Protein AF-A0A3D3HHY7-F1 (afdb_monomer)

Mean predicted aligned error: 4.87 Å

Foldseek 3Di:
DCVVVVVVVVVCCCQQAPFQDVVLVRDGNVVSVVVVVVVVVVVVVVD

Radius of gyration: 15.56 Å; Cα contacts (8 Å, |Δi|>4): 24; chains: 1; bounding box: 36×15×42 Å

Structure (mmCIF, N/CA/C/O backbone):
data_AF-A0A3D3HHY7-F1
#
_entry.id   AF-A0A3D3HHY7-F1
#
loop_
_atom_site.group_PDB
_atom_site.id
_atom_site.type_symbol
_atom_site.label_atom_id
_atom_site.label_alt_id
_atom_site.label_comp_id
_atom_site.label_asym_id
_atom_site.label_entity_id
_atom_site.label_seq_id
_atom_site.pdbx_PDB_ins_code
_atom_site.Cartn_x
_atom_site.Cartn_y
_atom_site.Cartn_z
_atom_site.occupancy
_atom_site.B_iso_or_equiv
_atom_site.auth_seq_id
_atom_site.auth_comp_id
_atom_site.auth_asym_id
_atom_site.auth_atom_id
_atom_site.pdbx_PDB_model_num
ATOM 1 N N . MET A 1 1 ? 21.330 -6.962 -15.370 1.00 72.25 1 MET A N 1
ATOM 2 C CA . MET A 1 1 ? 19.868 -7.190 -15.352 1.00 72.25 1 MET A CA 1
ATOM 3 C C . MET A 1 1 ? 19.318 -6.938 -13.937 1.00 72.25 1 MET A C 1
ATOM 5 O O . MET A 1 1 ? 18.661 -7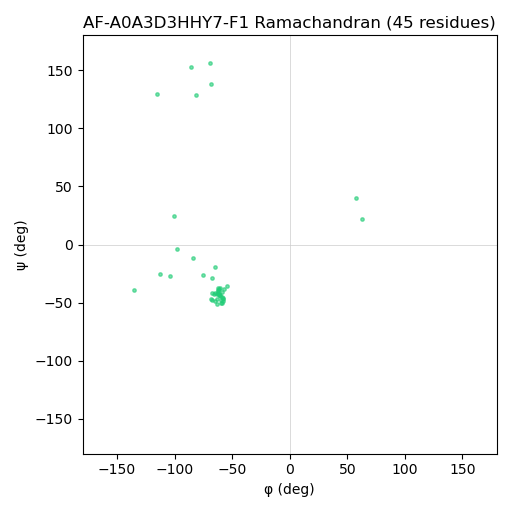.808 -13.387 1.00 72.25 1 MET A O 1
ATOM 9 N N . ASN A 1 2 ? 19.604 -5.778 -13.325 1.00 91.19 2 ASN A N 1
ATOM 10 C CA . ASN A 1 2 ? 19.170 -5.473 -11.944 1.00 91.19 2 ASN A CA 1
ATOM 11 C C . ASN A 1 2 ? 17.987 -4.501 -11.894 1.00 91.19 2 ASN A C 1
ATOM 13 O O . ASN A 1 2 ? 17.172 -4.590 -10.988 1.00 91.19 2 ASN A O 1
ATOM 17 N N . GLU A 1 3 ? 17.847 -3.653 -12.910 1.00 94.62 3 GLU A N 1
ATOM 18 C CA . GLU A 1 3 ? 16.803 -2.631 -12.999 1.00 94.62 3 GLU A CA 1
ATOM 19 C C . GLU A 1 3 ? 15.385 -3.217 -12.930 1.00 94.62 3 GLU A C 1
ATOM 21 O O . GLU A 1 3 ? 14.568 -2.771 -12.136 1.00 94.62 3 GLU A O 1
ATOM 26 N N . VAL A 1 4 ? 15.099 -4.287 -13.681 1.00 96.12 4 VAL A N 1
ATOM 27 C CA . VAL A 1 4 ? 13.777 -4.946 -13.643 1.00 96.12 4 VAL A CA 1
ATOM 28 C C . VAL A 1 4 ? 13.458 -5.484 -12.244 1.00 96.12 4 VAL A C 1
ATOM 30 O O . VAL A 1 4 ? 12.311 -5.408 -11.801 1.00 96.12 4 VAL A O 1
ATO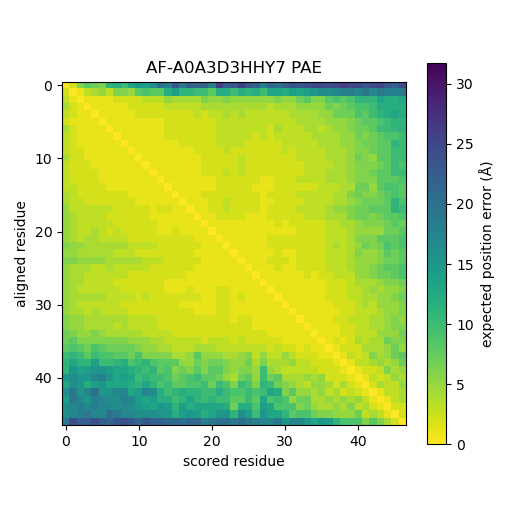M 33 N N . ARG A 1 5 ? 14.467 -6.005 -11.534 1.00 96.19 5 ARG A N 1
ATOM 34 C CA . ARG A 1 5 ? 14.308 -6.499 -10.162 1.00 96.19 5 ARG A CA 1
ATOM 35 C C . ARG A 1 5 ? 14.011 -5.345 -9.207 1.00 96.19 5 ARG A C 1
ATOM 37 O O . ARG A 1 5 ? 13.056 -5.439 -8.451 1.00 96.19 5 ARG A O 1
ATOM 44 N N . GLU A 1 6 ? 14.777 -4.263 -9.291 1.00 97.25 6 GLU A N 1
ATOM 45 C CA . GLU A 1 6 ? 14.597 -3.067 -8.458 1.00 97.25 6 GLU A CA 1
ATOM 46 C C . GLU A 1 6 ? 13.222 -2.425 -8.674 1.00 97.25 6 GLU A C 1
ATOM 48 O O . GLU A 1 6 ? 12.524 -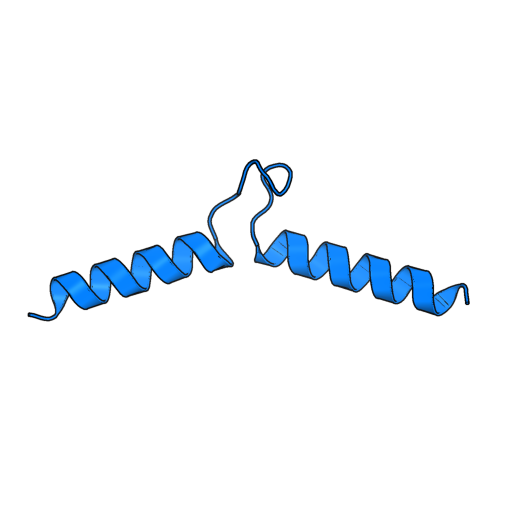2.125 -7.709 1.00 97.25 6 GLU 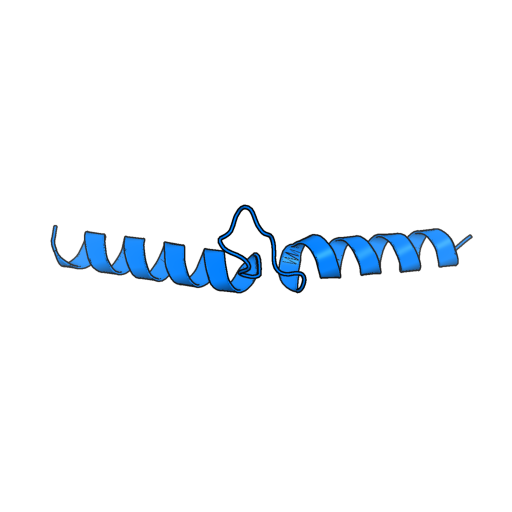A O 1
ATOM 53 N N . ILE A 1 7 ? 12.786 -2.304 -9.932 1.00 97.31 7 ILE A N 1
ATOM 54 C CA . ILE A 1 7 ? 11.444 -1.824 -10.274 1.00 97.31 7 ILE A CA 1
ATOM 55 C C . ILE A 1 7 ? 10.392 -2.744 -9.646 1.00 97.31 7 ILE A C 1
ATOM 57 O O . ILE A 1 7 ? 9.493 -2.271 -8.959 1.00 97.31 7 ILE A O 1
ATOM 61 N N . THR A 1 8 ? 10.513 -4.060 -9.827 1.00 97.19 8 THR A N 1
ATOM 62 C CA . THR A 1 8 ? 9.533 -5.021 -9.293 1.00 97.19 8 THR A CA 1
ATOM 63 C C . THR A 1 8 ? 9.457 -4.977 -7.764 1.00 97.19 8 THR A C 1
ATOM 65 O O . THR A 1 8 ? 8.362 -4.978 -7.206 1.00 97.19 8 THR A O 1
ATOM 68 N N . GLU A 1 9 ? 10.599 -4.904 -7.078 1.00 97.25 9 GLU A N 1
ATOM 69 C CA . GLU A 1 9 ? 10.667 -4.780 -5.617 1.00 97.25 9 GLU A CA 1
ATOM 70 C C . GLU A 1 9 ? 10.013 -3.482 -5.129 1.00 97.25 9 GLU A C 1
ATOM 72 O O . GLU A 1 9 ? 9.281 -3.495 -4.137 1.00 97.25 9 GLU A O 1
ATOM 77 N N . HIS A 1 10 ? 10.208 -2.380 -5.856 1.00 97.56 10 HIS A N 1
ATOM 78 C CA . HIS A 1 10 ? 9.559 -1.108 -5.559 1.00 97.56 10 HIS A CA 1
ATOM 79 C C . HIS A 1 10 ? 8.032 -1.199 -5.695 1.00 97.56 10 HIS A C 1
ATOM 81 O O . HIS A 1 10 ? 7.323 -0.905 -4.734 1.00 97.56 10 HIS A O 1
ATOM 87 N N . TRP A 1 11 ? 7.526 -1.708 -6.824 1.00 97.56 11 TRP A N 1
ATOM 88 C CA . TRP A 1 11 ? 6.084 -1.892 -7.040 1.00 97.56 11 TRP A CA 1
ATOM 89 C C . TRP A 1 11 ? 5.446 -2.806 -5.991 1.00 97.56 11 TRP A C 1
ATOM 91 O O . TRP A 1 11 ? 4.345 -2.532 -5.514 1.00 97.56 11 TRP A O 1
ATOM 101 N N . LEU A 1 12 ? 6.132 -3.890 -5.611 1.00 97.44 12 LEU A N 1
ATOM 102 C CA . LEU A 1 12 ? 5.660 -4.796 -4.564 1.00 97.44 12 LEU A CA 1
ATOM 103 C C . LEU A 1 12 ? 5.540 -4.087 -3.215 1.00 97.44 12 LEU A C 1
ATOM 105 O O . LEU A 1 12 ? 4.564 -4.314 -2.500 1.00 97.44 12 LEU A O 1
ATOM 109 N N . ARG A 1 13 ? 6.508 -3.238 -2.862 1.00 96.69 13 ARG A N 1
ATOM 110 C CA . ARG A 1 13 ? 6.466 -2.456 -1.623 1.00 96.69 13 ARG A CA 1
ATOM 111 C C . ARG A 1 13 ? 5.312 -1.458 -1.644 1.00 96.69 13 ARG A C 1
ATOM 113 O O . ARG A 1 13 ? 4.528 -1.436 -0.699 1.00 96.69 13 ARG A O 1
ATOM 120 N N . GLU A 1 14 ? 5.175 -0.691 -2.722 1.00 97.56 14 GLU A N 1
ATOM 121 C CA . GLU A 1 14 ? 4.098 0.292 -2.854 1.00 97.56 14 GLU A CA 1
ATOM 122 C C . GLU A 1 14 ? 2.726 -0.379 -2.758 1.00 97.56 14 GLU A C 1
ATOM 124 O O . GLU A 1 14 ? 1.894 0.021 -1.950 1.00 97.56 14 GLU A O 1
ATOM 129 N N . TYR A 1 15 ? 2.492 -1.444 -3.527 1.00 96.25 15 TYR A N 1
ATOM 130 C CA . TYR A 1 15 ? 1.200 -2.128 -3.539 1.00 96.25 15 TYR A CA 1
ATOM 131 C C . TYR A 1 15 ? 0.854 -2.754 -2.183 1.00 96.25 15 TYR A C 1
ATOM 133 O O . TYR A 1 15 ? -0.286 -2.660 -1.730 1.00 96.25 15 TYR A O 1
ATOM 141 N N . ASN A 1 16 ? 1.825 -3.390 -1.525 1.00 95.19 16 ASN A N 1
ATOM 142 C CA . ASN A 1 16 ? 1.571 -4.132 -0.292 1.00 95.19 16 ASN A CA 1
ATOM 143 C C . ASN A 1 16 ? 1.576 -3.266 0.969 1.00 95.19 16 ASN A C 1
ATOM 145 O O . ASN A 1 16 ? 1.176 -3.772 2.014 1.00 95.19 16 ASN A O 1
ATOM 149 N N . TRP A 1 17 ? 2.025 -2.009 0.904 1.00 95.00 17 TRP A N 1
ATOM 150 C CA . TRP A 1 17 ? 2.156 -1.176 2.104 1.00 95.00 17 TRP A CA 1
ATOM 151 C C . TRP A 1 17 ? 1.643 0.252 1.959 1.00 95.00 17 TRP A C 1
ATOM 153 O O . TRP A 1 17 ? 1.041 0.755 2.898 1.00 95.00 17 TRP A O 1
ATOM 163 N N . GLU A 1 18 ? 1.856 0.907 0.818 1.00 95.31 18 GLU A N 1
ATOM 164 C CA . GLU A 1 18 ? 1.739 2.373 0.721 1.00 95.31 18 GLU A CA 1
ATOM 165 C C . GLU A 1 18 ? 0.570 2.832 -0.150 1.00 95.31 18 GLU A C 1
ATOM 167 O O . GLU A 1 18 ? 0.056 3.936 0.021 1.00 95.31 18 GLU A O 1
ATOM 172 N N . ARG A 1 19 ? 0.138 2.004 -1.103 1.00 97.44 19 ARG A N 1
ATOM 173 C CA . ARG A 1 19 ? -0.920 2.364 -2.038 1.00 97.44 19 ARG A CA 1
ATOM 174 C C . ARG A 1 19 ? -2.294 2.154 -1.389 1.00 97.44 19 ARG A C 1
ATOM 176 O O . ARG A 1 19 ? -2.567 1.050 -0.919 1.00 97.44 19 ARG A O 1
ATOM 183 N N . PRO A 1 20 ? -3.182 3.163 -1.412 1.00 97.81 20 PRO A N 1
ATOM 184 C CA . PRO A 1 20 ? -4.564 2.988 -0.994 1.00 97.81 20 PRO A CA 1
ATOM 185 C C . PRO A 1 20 ? -5.324 2.096 -1.979 1.00 97.81 20 PRO A C 1
ATOM 187 O O . PRO A 1 20 ? -5.197 2.248 -3.197 1.00 97.81 20 PRO A O 1
ATOM 190 N N . HIS A 1 21 ? -6.146 1.194 -1.445 1.00 97.94 21 HIS A N 1
ATOM 191 C CA . HIS A 1 21 ? -6.930 0.247 -2.238 1.00 97.94 21 HIS A CA 1
ATOM 192 C C . HIS A 1 21 ? -8.421 0.508 -2.077 1.00 97.94 21 HIS A C 1
ATOM 194 O O . HIS A 1 21 ? -8.935 0.540 -0.961 1.00 97.94 21 HIS A O 1
ATOM 200 N N . GLU A 1 22 ? -9.146 0.623 -3.188 1.00 97.62 22 GLU A N 1
ATOM 201 C CA . GLU A 1 22 ? -10.597 0.862 -3.185 1.00 97.62 22 GLU A CA 1
ATOM 202 C C . GLU A 1 22 ? -11.358 -0.226 -2.407 1.00 97.62 22 GLU A C 1
ATOM 204 O O . GLU A 1 22 ? -12.252 0.075 -1.619 1.00 97.62 22 GLU A O 1
ATOM 209 N N . SER A 1 23 ? -10.927 -1.488 -2.522 1.00 96.44 23 SER A N 1
ATOM 210 C CA . SER A 1 23 ? -11.489 -2.619 -1.769 1.00 96.44 23 SER A CA 1
ATOM 211 C C . SER A 1 23 ? -11.280 -2.527 -0.255 1.00 96.44 23 SER A C 1
ATOM 213 O O . SER A 1 23 ? -11.974 -3.204 0.498 1.00 96.44 23 SER A O 1
ATOM 215 N N . LEU A 1 24 ? -10.317 -1.718 0.194 1.00 96.69 24 LEU A N 1
ATOM 216 C CA . LEU A 1 24 ? -10.053 -1.420 1.603 1.00 96.69 24 LEU A CA 1
ATOM 217 C C . LEU A 1 24 ? -10.640 -0.059 2.002 1.00 96.69 24 LEU A C 1
ATOM 219 O O . LEU A 1 24 ? -10.144 0.574 2.927 1.00 96.69 24 LEU A O 1
ATOM 223 N N . ASN A 1 25 ? -11.674 0.423 1.303 1.00 96.62 25 ASN A N 1
ATOM 224 C CA . ASN A 1 25 ? -12.242 1.762 1.488 1.00 96.62 25 ASN A CA 1
ATOM 225 C C . ASN A 1 25 ? -11.207 2.886 1.301 1.00 96.62 25 ASN A C 1
ATOM 227 O O . ASN A 1 25 ? -11.217 3.874 2.033 1.00 96.62 25 ASN A O 1
ATOM 231 N N . ASN A 1 26 ? -10.319 2.736 0.315 1.00 97.50 26 ASN A N 1
ATOM 232 C CA . ASN A 1 26 ? -9.209 3.650 0.021 1.00 97.50 26 ASN A CA 1
ATOM 233 C C . ASN A 1 26 ? -8.164 3.770 1.141 1.00 97.50 26 ASN A C 1
ATOM 235 O O . ASN A 1 26 ? -7.420 4.746 1.178 1.00 97.50 26 ASN A O 1
ATOM 239 N N . LEU A 1 27 ? -8.080 2.779 2.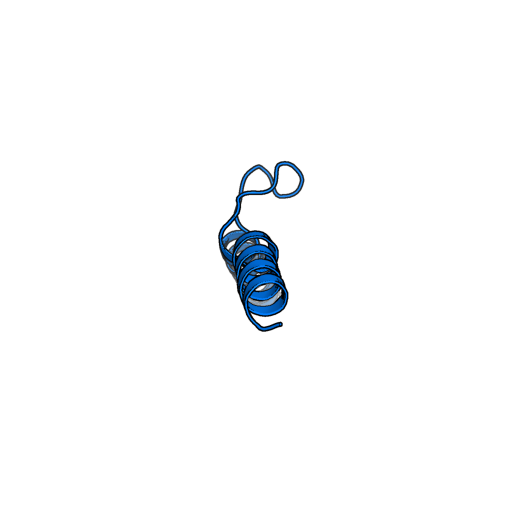028 1.00 97.44 27 LEU A N 1
ATOM 240 C CA . LEU A 1 27 ? -6.989 2.658 2.989 1.00 97.44 27 LEU A CA 1
ATOM 241 C C . LEU A 1 27 ? -5.800 1.935 2.368 1.00 97.44 27 LEU A C 1
ATOM 243 O O . LEU A 1 27 ? -5.951 1.080 1.487 1.00 97.44 27 LEU A O 1
ATOM 247 N N . THR A 1 28 ? -4.613 2.242 2.873 1.00 97.81 28 THR A N 1
ATOM 248 C CA . THR A 1 28 ? -3.432 1.416 2.631 1.00 97.81 28 THR A CA 1
ATOM 249 C C . THR A 1 28 ? -3.560 0.067 3.354 1.00 97.81 28 THR A C 1
ATOM 251 O O . THR A 1 28 ? -4.279 -0.046 4.358 1.00 97.81 28 THR A O 1
ATOM 254 N N . PRO A 1 29 ? -2.854 -0.984 2.899 1.00 97.69 29 PRO A N 1
ATOM 255 C CA . PRO A 1 29 ? -2.820 -2.261 3.609 1.00 97.69 29 PRO A CA 1
ATOM 256 C C . PRO A 1 29 ? -2.382 -2.145 5.074 1.00 97.69 29 PRO A C 1
ATOM 258 O O . PRO A 1 29 ? -2.889 -2.873 5.927 1.00 97.69 29 PRO A O 1
ATOM 261 N N . GLU A 1 30 ? -1.451 -1.236 5.377 1.00 95.38 30 GLU A N 1
ATOM 262 C CA . GLU A 1 30 ? -0.963 -1.015 6.738 1.00 95.38 30 GLU A CA 1
ATOM 263 C C . GLU A 1 30 ? -2.030 -0.390 7.640 1.00 95.38 30 GLU A C 1
ATOM 265 O O . GLU A 1 30 ? -2.275 -0.894 8.737 1.00 95.38 30 GLU A O 1
ATOM 270 N N . GLU A 1 31 ? -2.720 0.647 7.166 1.00 96.06 31 GLU A N 1
ATOM 271 C CA . GLU A 1 31 ? -3.826 1.262 7.905 1.00 96.06 31 GLU A CA 1
ATOM 272 C C . GLU A 1 31 ? -4.954 0.259 8.157 1.00 96.06 31 GLU A C 1
ATOM 274 O O . GLU A 1 31 ? -5.472 0.169 9.272 1.00 96.06 31 GLU A O 1
ATOM 279 N N . TYR A 1 32 ? -5.304 -0.544 7.147 1.00 96.44 32 TYR A N 1
ATOM 280 C CA . TYR A 1 32 ? -6.315 -1.586 7.295 1.00 96.44 32 TYR A CA 1
ATOM 281 C C . TYR A 1 32 ? -5.914 -2.634 8.343 1.00 96.44 32 TYR A C 1
ATOM 283 O O . TYR A 1 32 ? -6.738 -3.017 9.176 1.00 96.44 32 TYR A O 1
ATOM 291 N N . ARG A 1 33 ? -4.647 -3.072 8.348 1.00 94.38 33 ARG A N 1
ATOM 292 C CA . ARG A 1 33 ? -4.121 -4.014 9.348 1.00 94.38 33 ARG A CA 1
ATOM 293 C C . ARG A 1 33 ? -4.238 -3.453 10.767 1.00 94.38 33 ARG A C 1
ATOM 295 O O . ARG A 1 33 ? -4.763 -4.142 11.637 1.00 94.38 33 ARG A O 1
ATOM 302 N N . LEU A 1 34 ? -3.828 -2.203 10.985 1.00 94.62 34 LEU A N 1
ATOM 303 C CA . LEU A 1 34 ? -3.922 -1.547 12.297 1.00 94.62 34 LEU A CA 1
ATOM 304 C C . LEU A 1 34 ? -5.378 -1.399 12.765 1.00 94.62 34 LEU A C 1
ATOM 306 O O . LEU A 1 34 ? -5.691 -1.612 13.936 1.00 94.62 34 LEU A O 1
ATOM 310 N N . LEU A 1 35 ? -6.293 -1.067 11.851 1.00 95.25 35 LEU A N 1
ATOM 311 C CA . LEU A 1 35 ? -7.724 -1.001 12.156 1.00 95.25 35 LEU A CA 1
ATOM 312 C C . LEU A 1 35 ? -8.294 -2.374 12.521 1.00 95.25 35 LEU A C 1
ATOM 314 O O . LEU A 1 35 ? -9.090 -2.474 13.456 1.00 95.25 35 LEU A O 1
ATOM 318 N N . ALA A 1 36 ? -7.902 -3.430 11.808 1.00 92.19 36 ALA A N 1
ATOM 319 C CA . ALA A 1 36 ? -8.320 -4.791 12.119 1.00 92.19 36 ALA A CA 1
ATOM 320 C C . ALA A 1 36 ? -7.811 -5.228 13.502 1.00 92.19 36 ALA A C 1
ATOM 322 O O . ALA A 1 36 ? -8.605 -5.693 14.316 1.00 92.19 36 ALA A O 1
ATOM 323 N N . GLU A 1 37 ? -6.533 -4.997 13.811 1.00 92.38 37 GLU A N 1
ATOM 324 C CA . GLU A 1 37 ? -5.937 -5.301 15.121 1.00 92.38 37 GLU A CA 1
ATOM 325 C C . GLU A 1 37 ? -6.659 -4.571 16.263 1.00 92.38 37 GLU A C 1
ATOM 327 O O . GLU A 1 37 ? -7.045 -5.194 17.251 1.00 92.38 37 GLU A O 1
ATOM 332 N N . ASN A 1 38 ? -6.937 -3.273 16.107 1.00 88.19 38 ASN A N 1
ATOM 333 C CA . ASN A 1 38 ? -7.672 -2.492 17.107 1.00 88.19 38 ASN A CA 1
ATOM 334 C C . ASN A 1 38 ? -9.102 -3.006 17.331 1.00 88.19 38 ASN A C 1
ATOM 336 O O . ASN A 1 38 ? -9.596 -3.004 18.464 1.00 88.19 38 ASN A O 1
ATOM 340 N N . ASN A 1 39 ? -9.775 -3.453 16.267 1.00 87.19 39 ASN A N 1
ATOM 341 C CA . ASN A 1 39 ? -11.102 -4.057 16.368 1.00 87.19 39 ASN A CA 1
ATOM 342 C C . ASN A 1 39 ? -11.059 -5.404 17.098 1.00 87.19 39 ASN A C 1
ATOM 344 O O . ASN A 1 39 ? -11.925 -5.665 17.932 1.00 87.19 39 ASN A O 1
ATOM 348 N N . GLU A 1 40 ? -10.062 -6.245 16.825 1.00 84.12 40 GLU A N 1
ATOM 349 C CA . GLU A 1 40 ? -9.885 -7.522 17.524 1.00 84.12 40 GLU A CA 1
ATOM 350 C C . GLU A 1 40 ? -9.542 -7.314 19.006 1.00 84.12 40 GLU A C 1
ATOM 352 O O . GLU A 1 40 ? -10.161 -7.940 19.870 1.00 84.12 40 GLU A O 1
ATOM 357 N N . ILE A 1 41 ? -8.653 -6.365 19.326 1.00 78.88 41 ILE A N 1
ATOM 358 C CA . ILE A 1 41 ? -8.357 -5.978 20.713 1.00 78.88 41 ILE A CA 1
ATOM 359 C C . ILE A 1 41 ? -9.639 -5.513 21.404 1.00 78.88 41 ILE A C 1
ATOM 361 O O . ILE A 1 41 ? -9.970 -6.009 22.479 1.00 78.88 41 ILE A O 1
ATOM 365 N N . SER A 1 42 ? -10.407 -4.626 20.769 1.00 81.31 42 SER A N 1
ATOM 366 C CA . SER A 1 42 ? -11.662 -4.127 21.336 1.00 81.31 42 SER A CA 1
ATOM 367 C C . SER A 1 42 ? -12.649 -5.262 21.622 1.00 81.31 42 SER A C 1
ATOM 369 O O . SER A 1 42 ? -13.194 -5.316 22.718 1.00 81.31 42 SER A O 1
ATOM 371 N N . LYS A 1 43 ? -12.843 -6.212 20.695 1.00 80.62 43 LYS A N 1
ATOM 372 C CA . LYS A 1 43 ? -13.704 -7.390 20.922 1.00 80.62 43 LYS A CA 1
ATOM 373 C C . LYS A 1 43 ? -13.208 -8.264 22.073 1.00 80.62 43 LYS A C 1
ATOM 375 O O . LYS A 1 43 ? -14.025 -8.778 22.827 1.00 80.62 43 LYS A O 1
ATOM 380 N N . SER A 1 44 ? -11.892 -8.430 22.209 1.00 79.06 44 SER A N 1
ATOM 381 C CA . SER A 1 44 ? -11.307 -9.241 23.281 1.00 79.06 44 SER A CA 1
ATOM 382 C C . SER A 1 44 ? -11.502 -8.638 24.676 1.00 79.06 44 SER A C 1
ATOM 384 O O . SER A 1 44 ? -11.593 -9.384 25.638 1.00 79.06 44 SER A O 1
ATOM 386 N N . VAL A 1 45 ? -11.606 -7.307 24.791 1.00 77.19 45 VAL A N 1
ATOM 387 C CA . VAL A 1 45 ? -11.798 -6.596 26.072 1.00 77.19 45 VAL A CA 1
ATOM 388 C C . VAL A 1 45 ? -13.230 -6.718 26.608 1.00 77.19 45 VAL A C 1
ATOM 390 O O . VAL A 1 45 ? -13.440 -6.612 27.814 1.00 77.19 45 VAL A O 1
ATOM 393 N N . TRP A 1 46 ? -14.214 -6.923 25.731 1.00 69.44 46 TRP A N 1
ATOM 394 C CA . TRP A 1 46 ? -15.632 -7.026 26.104 1.00 69.44 46 TRP A CA 1
ATOM 395 C C . TRP A 1 46 ? -16.146 -8.472 26.241 1.00 69.44 46 TRP A C 1
ATOM 397 O O . TRP A 1 46 ? -17.305 -8.647 26.617 1.00 69.44 46 TRP A O 1
ATOM 407 N N . ASN A 1 47 ? -15.316 -9.477 25.935 1.00 60.72 47 ASN A N 1
ATOM 408 C CA . ASN A 1 47 ? -15.578 -10.904 26.187 1.00 60.72 47 ASN A CA 1
ATOM 409 C C . ASN A 1 47 ? -14.961 -11.342 27.518 1.00 60.72 47 ASN A C 1
ATOM 411 O O . ASN A 1 47 ? -15.591 -12.184 28.194 1.00 60.72 47 ASN A O 1
#

pLDDT: mean 91.96, std 8.65, range [60.72, 97.94]

Solvent-accessible surface area (backbone atoms only — not comparable to full-atom values): 2708 Å² total; per-residue (Å²): 138,58,64,70,54,52,52,51,55,49,53,51,49,38,61,64,43,66,40,58,33,71,95,57,78,54,31,22,50,50,59,49,50,53,53,49,52,53,50,53,53,54,54,61,74,78,108

Secondary structure (DSSP, 8-state):
--HHHHHHHHHHHIIIIIS-BGGGTTB-HHHHHHHHHHHHHHHHHH-

Sequence (47 aa):
MNEVREITEHWLREYNWERPHESLNNLTPEEYRLLAENNEISKSVWN

=== Feature glossary ===
A reading guide for the features in this record.

Start from the sequence.

  · This is the polypeptide sequence — one letter per residue, N-terminus first. Length ranges from a few dozen residues for small domains to over a thousand for large multi-domain proteins.

Fold it, and you get atomic coordinates and the backbone conformation that goes with them.

  · Structure coordinates are given as an mmCIF _atom_site loop: one row per atom with element, residue name, chain id, sequence number, and x/y/z position in Å. Only the four main-chain atoms per residue are included here; side chains are omitted to keep the record compact.

  · Backbone dihedral angles. Every r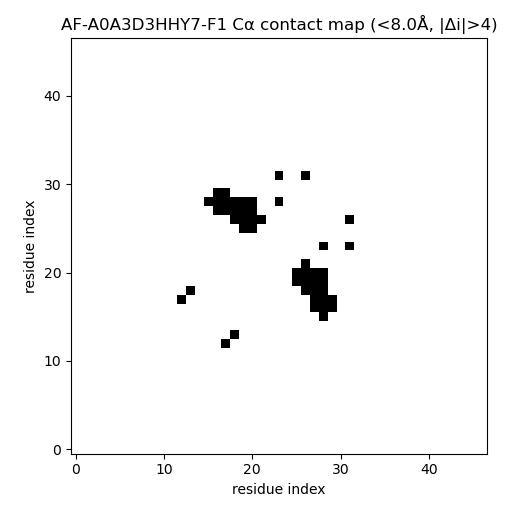esidue except chain termini has a φ (preceding-C → N → Cα → C) and a ψ (N → Cα → C → next-N). They are reported in degrees following the IUPAC sign convention. Secondary structure is essentially a statement about which (φ, ψ) basin each residue occupies.

  · The SS8 string is DSSP's per-residue secondary-structure call. α-helix (H) means an i→i+4 H-bond ladder; β-strand (E) means the residue participates in a β-sheet; 3₁₀ (G) and π (I) are tighter and wider helices; T/S are turns/bends; '-' is loop.

  · SS3 is a coarse helix/strand/coil call (letters a/b/c) made by the P-SEA algorithm from inter-Cα distances and dihedrals. It is less detailed than DSSP 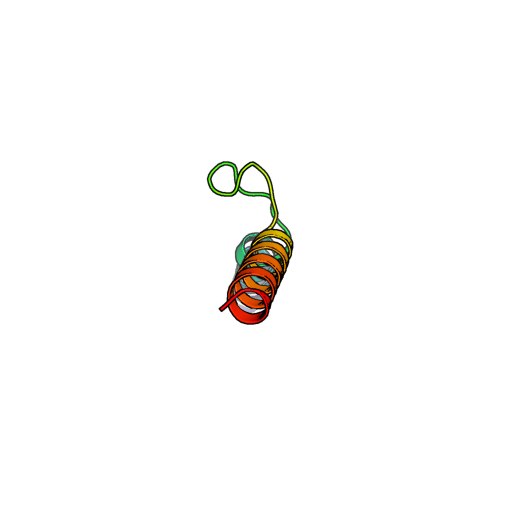but needs only Cα positions.

Summarize the fold with a handful of shape descriptors and a per-residue structural alphabet.

  · Radius of gyration (Rg) is the root-mean-square distance of Cα atoms from their centroid — a single number for overall size and compactness. A globular domain of N residues has Rg ≈ 2.2·N^0.38 Å; an extended or disordered chain has a much larger Rg. The Cα contact count is the number of residue pairs whose Cα atoms are within 8 Å and are more than four positions apart in sequence — a standard proxy for tertiary packing density. The bounding box is the smallest axis-aligned box enclosing all Cα atoms.

  · The Foldseek 3Di string encodes local tertiary geometry as a 20-letter alphabet — one character per residue — derived from the relative positions of nearby Cα atoms. Unlike the amino-acid sequence, 3Di is a direct function of the 3D structure, so two proteins with the same fold have similar 3Di strings even at low sequence identity.

  · Solvent-accessible surface area (SASA) is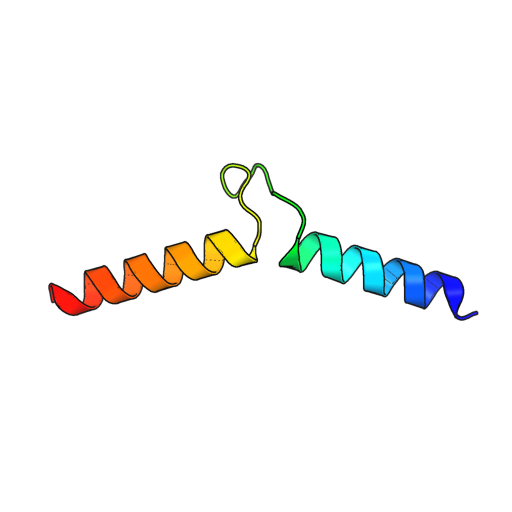 the area in Å² traced out by the centre of a 1.4 Å probe sphere (a water molecule) rolled over the protein's 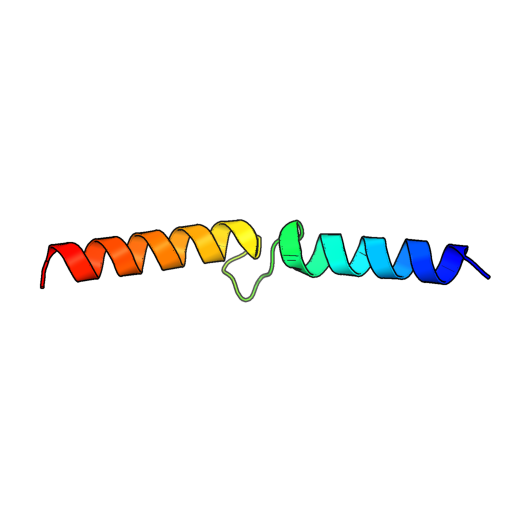van der Waals surface (Shrake–Rupley / Lee–Richards construction). Buried residues have near-zero SASA; fully exposed residues can exceed 200 Å². The total SASA scales roughly with the number of surface residues.

Ask how reliable the model is.

  · pLDDT (predicted Local Distance Difference Test) is AlphaFold's per-residue confidence score, ranging from 0 to 100. Values above 90 indicate high confidence (typically well-packed cores); 70–90 is confident; 50–70 low confidence; below 50 usually means the region is disordered or the prediction is unreliable there. AlphaFold stores pLDDT in the mmCIF B-factor column.

  · B-factor (Debye–Waller factor) reflects atomic displacement in the crystal lattice. It is an experimental observable (units Å²), not a prediction; low values mean the atom is pinned down, high values mean it moves or is heterogeneous across the crystal.

  · Predicted Aligned Error (PAE) is an AlphaFold confidence matrix: entry (i, j) is the expected error in the position of residue j, in ångströms, when the prediction is superimposed on the true structure at residue i. Low PAE within a block of residues means that block is internally rigid and well-predicted; high PAE between two blocks means their relative placement is uncertain even if each block individually is confident.

Place it in context: what it resembles, what it is annotated as, and how it looks.

  · Nearest PDB neighbors are the top structural matches found by Foldseek when searching this structure against the entire Protein Data Bank. Each hit reports a TM-score (0 to 1; >0.5 almost always implies the same fold) and an E-value. These are *structural* homologs — they may share no detectable sequence similarity.

  · Functional annotations link the protein to curated databases. InterPro entries identify conserved domains and families by matching the sequence against member-database signatures (Pfam, PROSITE, CDD, …). Gene Ontology (GO) terms describe molecular function, biological process, and cellular component in a controlled vocabulary. CATH places the structure in a hierarchical fold classification (Class/Architecture/Topology/Homologous-superfamily). The organism is the source species.

  · Three diagnostic plots accompany the record. The Cα contact map visualizes the tertiary structure as a 2D adjacency matrix (8 Å cutoff, sequence-local contacts suppressed). The Ramachandran plot shows the distribution of backbone (φ, ψ) torsions, with points in the α and β basins reflecting secondary structure content. The PAE plot shows AlphaFold's inter-residue confidence as a color matrix.

  · Six rendered views show the 3D structure from the faces of a cube — i.e. along ±x, ±y, ±z. Rendering representation is drawn randomly per protein from cartoon (secondary-structure ribbons), sticks (backbone bonds), or molecular surface; coloring is either N→C rainbow (blue at the N-terminus through red at the C-terminus) or one color per chain.